Protein AF-A0A6I5ISN8-F1 (afdb_monomer_lite)

pLDDT: mean 79.01, std 11.46, range [44.88, 92.75]

Radius of gyration: 15.8 Å; chains: 1; bounding box: 33×40×43 Å

Sequence (122 aa):
AQMALAGNNPRRLIILLSDGQDSYWRTTDKLINPASPGFPPSSPTALGLCNRILNELNNQKTVEGDDVTARMVAVGFDYNINAFPQMRNCVGQENVFSAENRNDIKNKILELITEEIGHLAR

Structure (mmCIF, N/CA/C/O backbone):
data_AF-A0A6I5ISN8-F1
#
_entry.id   AF-A0A6I5ISN8-F1
#
loop_
_atom_site.group_PDB
_atom_site.id
_atom_site.type_symbol
_atom_site.label_atom_id
_atom_site.label_alt_id
_atom_site.label_comp_id
_atom_site.label_asym_id
_atom_site.label_entity_id
_atom_site.label_seq_id
_atom_site.pdbx_PDB_ins_code
_atom_site.Cartn_x
_atom_site.Cartn_y
_atom_site.Cartn_z
_atom_site.occupancy
_atom_site.B_iso_or_equiv
_atom_site.au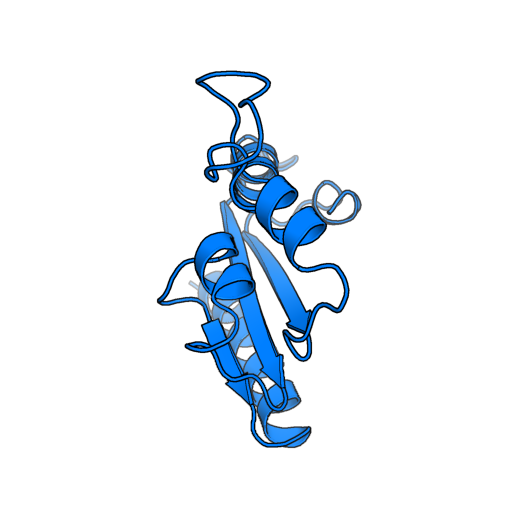th_seq_id
_atom_site.auth_comp_id
_atom_site.auth_asym_id
_atom_site.auth_atom_id
_atom_site.pdbx_PDB_model_num
ATOM 1 N N . ALA A 1 1 ? -10.330 -1.407 -5.087 1.00 62.59 1 ALA A N 1
ATOM 2 C CA . ALA A 1 1 ? -10.273 -1.468 -3.610 1.00 62.59 1 ALA A CA 1
ATOM 3 C C . ALA A 1 1 ? -11.646 -1.498 -2.921 1.00 62.59 1 ALA A C 1
ATOM 5 O O . ALA A 1 1 ? -11.681 -1.526 -1.703 1.00 62.59 1 ALA A O 1
ATOM 6 N N . GLN A 1 2 ? -12.777 -1.550 -3.641 1.00 71.88 2 GLN A N 1
ATOM 7 C CA . GLN A 1 2 ? -14.111 -1.531 -3.015 1.00 71.88 2 GLN A CA 1
ATOM 8 C C . GLN A 1 2 ? -14.340 -2.683 -2.024 1.00 71.88 2 GLN A C 1
ATOM 10 O O . GLN A 1 2 ? -14.982 -2.487 -1.003 1.00 71.88 2 GLN A O 1
ATOM 15 N N . MET A 1 3 ? -13.741 -3.852 -2.271 1.00 76.06 3 MET A N 1
ATOM 16 C CA . MET A 1 3 ? -13.782 -4.978 -1.332 1.00 76.06 3 MET A CA 1
ATOM 17 C C . MET A 1 3 ? -13.139 -4.656 0.021 1.00 76.06 3 MET A C 1
ATOM 19 O O . MET A 1 3 ? -13.606 -5.150 1.035 1.00 76.06 3 MET A O 1
ATOM 23 N N . ALA A 1 4 ? -12.110 -3.802 0.052 1.00 75.12 4 ALA A N 1
ATOM 24 C CA . ALA A 1 4 ? -11.455 -3.401 1.293 1.00 75.12 4 ALA A CA 1
ATOM 25 C C . ALA A 1 4 ? -12.324 -2.461 2.142 1.00 75.12 4 ALA A C 1
ATOM 27 O O . ALA A 1 4 ? -11.991 -2.245 3.298 1.00 75.12 4 ALA A O 1
ATOM 28 N N . LEU A 1 5 ? -13.413 -1.903 1.593 1.00 78.00 5 LEU A N 1
ATOM 29 C CA . LEU A 1 5 ? -14.409 -1.138 2.357 1.00 78.00 5 LEU A CA 1
ATOM 30 C C . LEU A 1 5 ? -15.349 -2.060 3.145 1.00 78.00 5 LEU A C 1
ATOM 32 O O . LEU A 1 5 ? -16.009 -1.604 4.072 1.00 78.00 5 LEU A O 1
ATOM 36 N N . ALA A 1 6 ? -15.437 -3.332 2.754 1.00 78.25 6 ALA A N 1
ATOM 37 C CA . ALA A 1 6 ? -16.263 -4.324 3.415 1.00 78.25 6 ALA A CA 1
ATOM 38 C C . ALA A 1 6 ? -15.448 -5.077 4.474 1.00 78.25 6 ALA A C 1
ATOM 40 O O . ALA A 1 6 ? -14.277 -5.396 4.273 1.00 78.25 6 ALA A O 1
ATOM 41 N N . GLY A 1 7 ? -16.097 -5.410 5.587 1.00 76.50 7 GLY A N 1
ATOM 42 C CA . GLY A 1 7 ? -15.492 -6.163 6.682 1.00 76.50 7 GLY A CA 1
ATOM 43 C C . GLY A 1 7 ? -15.216 -5.310 7.917 1.00 76.50 7 GLY A C 1
ATOM 44 O O . GLY A 1 7 ? -15.078 -4.092 7.853 1.00 76.50 7 GLY A O 1
ATOM 45 N N . ASN A 1 8 ? -15.155 -5.987 9.061 1.00 83.88 8 ASN A N 1
ATOM 46 C CA . ASN A 1 8 ? -15.063 -5.355 10.374 1.00 83.88 8 ASN A CA 1
ATOM 47 C C . ASN A 1 8 ? -13.637 -5.334 10.946 1.00 83.88 8 ASN A C 1
ATOM 49 O O . ASN A 1 8 ? -13.446 -4.991 12.104 1.00 83.88 8 ASN A O 1
ATOM 53 N N . ASN A 1 9 ? -12.635 -5.742 10.162 1.00 84.69 9 ASN A N 1
ATOM 54 C CA . ASN A 1 9 ? -11.259 -5.769 10.642 1.00 84.69 9 ASN A CA 1
ATOM 55 C C . ASN A 1 9 ? -10.717 -4.327 10.714 1.00 84.69 9 ASN A C 1
ATOM 57 O O . ASN A 1 9 ? -10.695 -3.657 9.668 1.00 84.69 9 ASN A O 1
ATOM 61 N N . PRO A 1 10 ? -10.288 -3.845 11.900 1.00 88.50 10 PRO A N 1
ATOM 62 C CA . PRO A 1 10 ? -9.668 -2.530 12.028 1.00 88.50 10 PRO A CA 1
ATOM 63 C C . PRO A 1 10 ? -8.343 -2.459 11.267 1.00 88.50 10 PRO A C 1
ATOM 65 O O . PRO A 1 10 ? -7.974 -1.399 10.785 1.00 88.50 10 PRO A O 1
ATOM 68 N N . ARG A 1 11 ? -7.637 -3.576 11.079 1.00 89.00 11 ARG A N 1
ATOM 69 C CA . ARG A 1 11 ? -6.373 -3.627 10.338 1.00 89.00 11 ARG A CA 1
ATOM 70 C C . ARG A 1 11 ? -6.583 -4.177 8.934 1.00 89.00 11 ARG A C 1
ATOM 72 O O . ARG A 1 11 ? -7.074 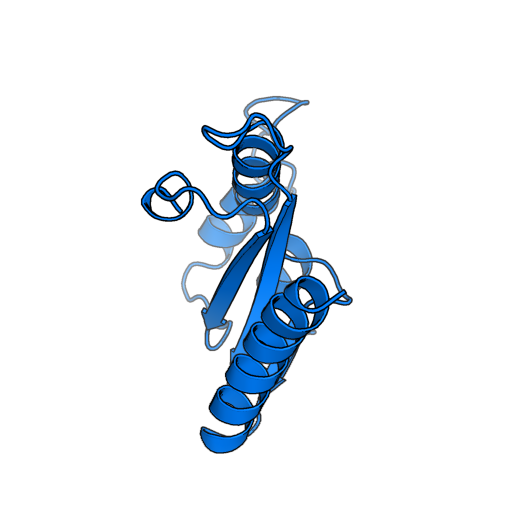-5.291 8.755 1.00 89.00 11 ARG A O 1
ATOM 79 N N . ARG A 1 12 ? -6.228 -3.394 7.914 1.00 89.25 12 ARG A N 1
ATOM 80 C CA . ARG A 1 12 ? -6.486 -3.731 6.505 1.00 89.25 12 ARG A CA 1
ATOM 81 C C . ARG A 1 12 ? -5.207 -3.677 5.681 1.00 89.25 12 ARG A C 1
ATOM 83 O O . ARG A 1 12 ? -4.684 -2.607 5.397 1.00 89.25 12 ARG A O 1
ATOM 90 N N . LEU A 1 13 ? -4.737 -4.835 5.236 1.00 89.88 13 LEU A N 1
ATOM 91 C CA . LEU A 1 13 ? -3.579 -4.942 4.354 1.00 89.88 13 LEU A CA 1
ATOM 92 C C . LEU A 1 13 ? -4.017 -5.068 2.887 1.00 89.88 13 LEU A C 1
ATOM 94 O O . LEU A 1 13 ? -4.827 -5.927 2.539 1.00 89.88 13 LEU A O 1
ATOM 98 N N . ILE A 1 14 ? -3.440 -4.243 2.015 1.00 90.94 14 ILE A N 1
ATOM 99 C CA . ILE A 1 14 ? -3.579 -4.331 0.559 1.00 90.94 14 ILE A CA 1
ATOM 100 C C . ILE A 1 14 ? -2.227 -4.715 -0.036 1.00 90.94 14 ILE A C 1
ATOM 102 O O . ILE A 1 14 ? -1.243 -4.002 0.146 1.00 90.94 14 ILE A O 1
ATOM 106 N N . ILE A 1 15 ? -2.192 -5.810 -0.795 1.00 89.19 15 ILE A N 1
ATOM 107 C CA . ILE A 1 15 ? -0.994 -6.268 -1.503 1.00 89.19 15 ILE A CA 1
ATOM 108 C C . ILE A 1 15 ? -1.212 -6.088 -3.010 1.00 89.19 15 ILE A C 1
ATOM 110 O O . ILE A 1 15 ? -2.136 -6.667 -3.582 1.00 89.19 15 ILE A O 1
ATOM 114 N N . LEU A 1 16 ? -0.370 -5.281 -3.653 1.00 87.69 16 LEU A N 1
ATOM 115 C CA . LEU A 1 16 ? -0.317 -5.105 -5.102 1.00 87.69 16 LEU A CA 1
ATOM 116 C C . LEU A 1 16 ? 0.695 -6.093 -5.672 1.00 87.69 16 LEU A C 1
ATOM 118 O O . LEU A 1 16 ? 1.864 -6.049 -5.305 1.00 87.69 16 LEU A O 1
ATOM 122 N N . LEU A 1 17 ? 0.261 -6.952 -6.589 1.00 86.69 17 LEU A N 1
ATOM 123 C CA . LEU A 1 17 ? 1.128 -7.889 -7.302 1.00 86.69 17 LEU A CA 1
ATOM 124 C C . LEU A 1 17 ? 1.198 -7.472 -8.771 1.00 86.69 17 LEU A C 1
ATOM 126 O O . LEU A 1 17 ? 0.152 -7.322 -9.403 1.00 86.69 17 LEU A O 1
ATOM 130 N N . SER A 1 18 ? 2.401 -7.260 -9.302 1.00 83.50 18 SER A N 1
ATOM 131 C CA . SER A 1 18 ? 2.602 -6.834 -10.694 1.00 83.50 18 SER A CA 1
ATOM 132 C C . SER A 1 18 ? 4.008 -7.190 -11.186 1.00 83.50 18 SER A C 1
ATOM 134 O O . SER A 1 18 ? 4.920 -7.318 -10.377 1.00 83.50 18 SER A O 1
ATOM 136 N N . ASP A 1 19 ? 4.204 -7.324 -12.496 1.00 77.12 19 ASP A N 1
ATOM 137 C CA . ASP A 1 19 ? 5.539 -7.314 -13.124 1.00 77.12 19 ASP A CA 1
ATOM 138 C C . ASP A 1 19 ? 6.109 -5.890 -13.225 1.00 77.12 19 ASP A C 1
ATOM 140 O O . ASP A 1 19 ? 7.281 -5.679 -13.525 1.00 77.12 19 ASP A O 1
ATOM 144 N N . GLY A 1 20 ? 5.257 -4.890 -12.983 1.00 67.50 20 GLY A N 1
ATOM 145 C CA . GLY A 1 20 ? 5.560 -3.466 -13.039 1.00 67.50 20 GLY A CA 1
ATOM 146 C C . GLY A 1 20 ? 5.901 -2.944 -14.434 1.00 67.50 20 GLY A C 1
ATOM 147 O O . GLY A 1 20 ? 6.178 -1.751 -14.572 1.00 67.50 20 GLY A O 1
ATOM 148 N N . GLN A 1 21 ? 5.802 -3.779 -15.472 1.00 69.81 21 GLN A N 1
ATOM 149 C CA . GLN A 1 21 ? 5.921 -3.349 -16.857 1.00 69.81 21 GLN A CA 1
ATOM 150 C C . GLN A 1 21 ? 4.536 -3.020 -17.416 1.00 69.81 21 GLN A C 1
ATOM 152 O O . GLN A 1 21 ? 3.883 -3.826 -18.075 1.00 69.81 21 GLN A O 1
ATOM 157 N N . ASP A 1 22 ? 4.094 -1.785 -17.193 1.00 68.06 22 ASP A N 1
ATOM 158 C CA . ASP A 1 22 ? 2.861 -1.305 -17.803 1.00 68.06 22 ASP A CA 1
ATOM 159 C C . ASP A 1 22 ? 3.113 -0.737 -19.209 1.00 68.06 22 ASP A C 1
ATOM 161 O O . ASP A 1 22 ? 3.697 0.337 -19.385 1.00 68.06 22 ASP A O 1
ATOM 165 N N . SER A 1 23 ? 2.593 -1.429 -20.225 1.00 71.75 23 SER A N 1
ATOM 166 C CA . SER A 1 23 ? 2.546 -0.944 -21.615 1.00 71.75 23 SER A CA 1
ATOM 167 C C . SER A 1 23 ? 1.844 0.421 -21.775 1.00 71.75 23 SER A C 1
ATOM 169 O O . SER A 1 23 ? 2.106 1.140 -22.742 1.00 71.75 23 SER A O 1
ATOM 171 N N . TYR A 1 24 ? 1.024 0.827 -20.799 1.00 76.75 24 TYR A N 1
ATOM 172 C CA . TYR A 1 24 ? 0.340 2.117 -20.711 1.00 76.75 24 TYR A CA 1
ATOM 173 C C . TYR A 1 24 ? 0.794 2.960 -19.513 1.00 76.75 24 TYR A C 1
ATOM 175 O O . TYR A 1 24 ? -0.007 3.683 -18.914 1.00 76.75 24 TYR A O 1
ATOM 183 N N . TRP A 1 25 ? 2.097 2.958 -19.218 1.00 74.25 25 TRP A N 1
ATOM 184 C CA . TRP A 1 25 ? 2.698 3.660 -18.077 1.00 74.25 25 TRP A CA 1
ATOM 185 C C . TRP A 1 25 ? 2.233 5.113 -17.872 1.00 74.25 25 TRP A C 1
ATOM 187 O O . TRP A 1 25 ? 2.161 5.571 -16.736 1.00 74.25 25 TRP A O 1
ATOM 197 N N . ARG A 1 26 ? 1.880 5.850 -18.938 1.00 73.19 26 ARG A N 1
ATOM 198 C CA . ARG A 1 26 ? 1.341 7.224 -18.850 1.00 73.19 26 ARG A CA 1
ATOM 199 C C . ARG A 1 26 ? -0.027 7.293 -18.171 1.00 73.19 26 ARG A C 1
ATOM 201 O O . ARG A 1 26 ? -0.350 8.288 -17.529 1.00 73.19 26 ARG A O 1
ATOM 208 N N . THR A 1 27 ? -0.866 6.282 -18.362 1.00 75.38 27 THR A N 1
ATOM 209 C CA . THR A 1 27 ? -2.168 6.174 -17.695 1.00 75.38 27 THR A CA 1
ATOM 210 C C . THR A 1 27 ? -1.969 5.824 -16.230 1.00 75.38 27 THR A C 1
ATOM 212 O O . THR A 1 27 ? -2.566 6.462 -15.368 1.00 75.38 27 THR A O 1
ATOM 215 N N . THR A 1 28 ? -1.075 4.885 -15.938 1.00 75.88 28 THR A N 1
ATOM 216 C CA . THR A 1 28 ? -0.750 4.509 -14.560 1.00 75.88 28 THR A CA 1
ATOM 217 C C . THR A 1 28 ? -0.095 5.651 -13.789 1.00 75.88 28 THR A C 1
ATOM 219 O O . THR A 1 28 ? -0.483 5.919 -12.654 1.00 75.88 28 THR A O 1
ATOM 222 N N . ASP A 1 29 ? 0.805 6.409 -14.417 1.00 75.94 29 ASP A N 1
ATOM 223 C CA . ASP A 1 29 ? 1.428 7.570 -13.781 1.00 75.94 29 ASP A CA 1
ATOM 224 C C . ASP A 1 29 ? 0.409 8.678 -13.484 1.00 75.94 29 ASP A C 1
ATOM 226 O O . ASP A 1 29 ? 0.432 9.233 -12.396 1.00 75.94 29 ASP A O 1
ATOM 230 N N . LYS A 1 30 ? -0.584 8.918 -14.354 1.00 74.19 30 LYS A N 1
ATOM 231 C CA . LYS A 1 30 ? -1.705 9.824 -14.029 1.00 74.19 30 LYS A CA 1
ATOM 232 C C . LYS A 1 30 ? -2.497 9.390 -12.802 1.00 74.19 30 LYS A C 1
ATOM 234 O O . LYS A 1 30 ? -2.967 10.232 -12.039 1.00 74.19 30 LYS A O 1
ATOM 239 N N . LEU A 1 31 ? -2.727 8.086 -12.667 1.00 76.38 31 LEU A N 1
ATOM 240 C CA . LEU A 1 31 ? -3.509 7.546 -11.563 1.00 76.38 31 LEU A CA 1
ATOM 241 C C . LEU A 1 31 ? -2.736 7.667 -10.253 1.00 76.38 31 LEU A C 1
ATOM 243 O O . LEU A 1 31 ? -3.335 7.993 -9.236 1.00 76.38 31 LEU A O 1
ATOM 247 N N . ILE A 1 32 ? -1.426 7.431 -10.268 1.00 80.44 32 ILE A N 1
ATOM 248 C CA . ILE A 1 32 ? -0.582 7.424 -9.067 1.00 80.44 32 ILE A CA 1
ATOM 249 C C . ILE A 1 32 ? -0.108 8.836 -8.705 1.00 80.44 32 ILE A C 1
ATOM 251 O O . ILE A 1 32 ? -0.123 9.204 -7.535 1.00 80.44 32 ILE A O 1
ATOM 255 N N . ASN A 1 33 ? 0.228 9.644 -9.706 1.00 77.38 33 ASN A N 1
ATOM 256 C CA . ASN A 1 33 ? 0.770 10.992 -9.598 1.00 77.38 33 ASN A CA 1
ATOM 257 C C . ASN A 1 33 ? -0.056 11.967 -10.458 1.00 77.38 33 ASN A C 1
ATOM 259 O O . ASN A 1 33 ? 0.356 12.361 -11.550 1.00 77.38 33 ASN A O 1
ATOM 263 N N . PRO A 1 34 ? -1.220 12.430 -9.978 1.00 67.81 34 PRO A N 1
ATOM 264 C CA . PRO A 1 34 ? -2.062 13.371 -10.722 1.00 67.81 34 PRO A CA 1
ATOM 265 C C . PRO A 1 34 ? -1.406 14.745 -10.968 1.00 67.81 34 PRO A C 1
ATOM 267 O O . PRO A 1 34 ? -1.961 15.551 -11.709 1.00 67.81 34 PRO A O 1
ATOM 270 N N . ALA A 1 35 ? -0.240 15.012 -10.365 1.00 65.69 35 ALA A N 1
ATOM 271 C CA . ALA A 1 35 ? 0.578 16.208 -10.574 1.00 65.69 35 ALA A CA 1
ATOM 272 C C . ALA A 1 35 ? 1.743 16.013 -11.574 1.00 65.69 35 ALA A C 1
ATOM 274 O O . ALA A 1 35 ? 2.551 16.927 -11.743 1.00 65.69 35 ALA A O 1
ATOM 275 N N . SER A 1 36 ? 1.870 14.846 -12.219 1.00 61.38 36 SER A N 1
ATOM 276 C CA . SER A 1 36 ? 2.983 14.567 -13.136 1.00 61.38 36 SER A CA 1
ATOM 277 C C . SER A 1 36 ? 3.023 15.515 -14.350 1.00 61.38 36 SER A C 1
ATOM 279 O O . SER A 1 36 ? 1.989 15.767 -14.981 1.00 61.38 36 SER A O 1
ATOM 281 N N . PRO A 1 37 ? 4.216 16.019 -14.734 1.00 54.25 37 PRO A N 1
ATOM 282 C CA . PRO A 1 37 ? 4.369 16.941 -15.854 1.00 54.25 37 PRO A CA 1
ATOM 283 C C . PRO A 1 37 ? 3.892 16.312 -17.171 1.00 54.25 37 PRO A C 1
ATOM 285 O O . PRO A 1 37 ? 4.269 15.199 -17.528 1.00 54.25 37 PRO A O 1
ATOM 288 N N . GLY A 1 38 ? 3.052 17.046 -17.904 1.00 60.22 38 GLY A N 1
ATOM 289 C CA . GLY A 1 38 ? 2.398 16.568 -19.130 1.00 60.22 38 GLY A CA 1
ATOM 290 C C . GLY A 1 38 ? 0.925 16.182 -18.956 1.00 60.22 38 GLY A C 1
ATOM 291 O O . GLY A 1 38 ? 0.263 15.897 -19.954 1.00 60.22 38 GLY A O 1
ATOM 292 N N . PHE A 1 39 ? 0.394 16.235 -17.730 1.00 56.06 39 PHE A N 1
ATOM 293 C CA . PHE A 1 39 ? -1.040 16.182 -17.457 1.00 56.06 39 PHE A CA 1
ATOM 294 C C . PHE A 1 39 ? -1.466 17.385 -16.609 1.00 56.06 39 PHE A C 1
ATOM 296 O O . PHE A 1 39 ? -0.900 17.590 -15.538 1.00 56.06 39 PHE A O 1
ATOM 303 N N . PRO A 1 40 ? -2.429 18.212 -17.062 1.00 56.78 40 PRO A N 1
ATOM 304 C CA . PRO A 1 40 ? -2.941 19.291 -16.232 1.00 56.78 40 PRO A CA 1
ATOM 305 C C . PRO A 1 40 ? -3.582 18.671 -14.981 1.00 56.78 40 PRO A C 1
ATOM 307 O O . PRO A 1 40 ? -4.473 17.825 -15.126 1.00 56.78 40 PRO A O 1
ATOM 310 N N . PRO A 1 41 ? -3.147 19.044 -13.763 1.00 56.56 41 PRO A N 1
ATOM 311 C CA . PRO A 1 41 ? -3.777 18.547 -12.553 1.00 56.56 41 PRO A CA 1
ATOM 312 C C . PRO A 1 41 ? -5.231 19.017 -12.552 1.00 56.56 41 PRO A C 1
ATOM 314 O O . PRO A 1 41 ? -5.510 20.212 -12.621 1.00 56.56 41 PRO A O 1
ATOM 317 N N . SER A 1 42 ? -6.179 18.082 -12.470 1.00 54.97 42 SER A N 1
ATOM 318 C CA . SER A 1 42 ? -7.604 18.431 -12.390 1.00 54.97 42 SER A CA 1
ATOM 319 C C . SER A 1 42 ? -7.967 19.100 -11.057 1.00 54.97 42 SER A C 1
ATOM 321 O O . SER A 1 42 ? -9.059 19.641 -10.920 1.00 54.97 42 SER A O 1
ATOM 323 N N . SER A 1 43 ? -7.073 19.045 -10.063 1.00 54.03 43 SER A N 1
ATOM 324 C CA . SER A 1 43 ? -7.173 19.776 -8.801 1.00 54.03 43 SER A CA 1
ATOM 325 C C . SER A 1 43 ? -5.790 19.908 -8.142 1.00 54.03 43 SER A C 1
ATOM 327 O O . SER A 1 43 ? -5.055 18.918 -8.118 1.00 54.03 43 SER A O 1
ATOM 329 N N . PRO A 1 44 ? -5.440 21.059 -7.533 1.00 55.56 44 PRO A N 1
ATOM 330 C CA . PRO A 1 44 ? -4.233 21.208 -6.709 1.00 55.56 44 PRO A CA 1
ATOM 331 C C . PRO A 1 44 ? -4.241 20.323 -5.447 1.00 55.56 44 PRO A C 1
ATOM 333 O O . PRO A 1 44 ? -3.207 20.152 -4.813 1.00 55.56 44 PRO A O 1
ATOM 336 N N . THR A 1 45 ? -5.390 19.737 -5.094 1.00 58.12 45 THR A N 1
ATOM 337 C CA . THR A 1 45 ? -5.553 18.784 -3.982 1.00 58.12 45 THR A CA 1
ATOM 338 C C . THR A 1 45 ? -5.695 17.333 -4.446 1.00 58.12 45 THR A C 1
ATOM 340 O O . THR A 1 45 ? -6.029 16.456 -3.647 1.00 58.12 45 THR A O 1
ATOM 343 N N . ALA A 1 46 ? -5.502 17.050 -5.740 1.00 63.31 46 ALA A N 1
ATOM 344 C CA . ALA A 1 46 ? -5.679 15.706 -6.267 1.00 63.31 46 ALA A CA 1
ATOM 345 C C . ALA A 1 46 ? -4.659 14.747 -5.637 1.00 63.31 46 ALA A C 1
ATOM 347 O O . ALA A 1 46 ? -3.470 14.789 -5.931 1.00 63.31 46 ALA A O 1
ATOM 348 N N . LEU A 1 47 ? -5.147 13.845 -4.792 1.00 68.44 47 LEU A N 1
ATOM 349 C CA . LEU A 1 47 ? -4.367 12.718 -4.301 1.00 68.44 47 LEU A CA 1
ATOM 350 C C . LEU A 1 47 ? -4.263 11.649 -5.389 1.00 68.44 47 LEU A C 1
ATOM 352 O O . LEU A 1 47 ? -5.235 11.410 -6.116 1.00 68.44 47 LEU A O 1
ATOM 356 N N . GLY A 1 48 ? -3.109 10.989 -5.467 1.00 83.69 48 GLY A N 1
ATOM 357 C CA . GLY A 1 48 ? -2.939 9.756 -6.229 1.00 83.69 48 GLY A CA 1
ATOM 358 C C . GLY A 1 48 ? -3.898 8.662 -5.777 1.00 83.69 48 GLY A C 1
ATOM 359 O O . GLY A 1 48 ? -4.351 8.654 -4.633 1.00 83.69 48 GLY A O 1
ATOM 360 N N . LEU A 1 49 ? -4.208 7.723 -6.665 1.00 85.88 49 LEU A N 1
ATOM 361 C CA . LEU A 1 49 ? -5.152 6.630 -6.443 1.00 85.88 49 LEU A CA 1
ATOM 362 C C . LEU A 1 49 ? -4.835 5.855 -5.159 1.00 85.88 49 LEU A C 1
ATOM 364 O O . LEU A 1 49 ? -5.742 5.567 -4.384 1.00 85.88 49 LEU A O 1
ATOM 368 N N . CYS A 1 50 ? -3.560 5.568 -4.909 1.00 88.62 50 CYS A N 1
ATOM 369 C CA . CYS A 1 50 ? -3.123 4.813 -3.736 1.00 88.62 50 CYS A CA 1
ATOM 370 C C . CYS A 1 50 ? -3.364 5.596 -2.438 1.00 88.62 50 CYS A C 1
ATOM 372 O O . CYS A 1 50 ? -3.962 5.063 -1.505 1.00 88.62 50 CYS A O 1
ATOM 374 N N . ASN A 1 51 ? -3.053 6.896 -2.435 1.00 88.75 51 ASN A N 1
ATOM 375 C CA . ASN A 1 51 ? -3.359 7.792 -1.318 1.00 88.75 51 ASN A CA 1
ATOM 376 C C . ASN A 1 51 ? -4.867 7.957 -1.101 1.00 88.75 51 ASN A C 1
ATOM 378 O O . ASN A 1 51 ? -5.316 7.976 0.038 1.00 88.75 51 ASN A O 1
ATOM 382 N N . ARG A 1 52 ? -5.673 8.034 -2.171 1.00 88.81 52 ARG A N 1
ATOM 383 C CA . ARG A 1 52 ? -7.141 8.064 -2.043 1.00 88.81 52 ARG A CA 1
ATOM 384 C C . ARG A 1 52 ? -7.659 6.802 -1.370 1.00 88.81 52 ARG A C 1
ATOM 386 O O . ARG A 1 52 ? -8.464 6.905 -0.458 1.00 88.81 52 ARG A O 1
ATOM 393 N N . ILE A 1 53 ? -7.187 5.630 -1.796 1.00 88.94 53 ILE A N 1
ATOM 394 C CA . ILE A 1 53 ? -7.592 4.349 -1.206 1.00 88.94 53 ILE A CA 1
ATOM 395 C C . ILE A 1 53 ? -7.223 4.302 0.278 1.00 88.94 53 ILE A C 1
ATOM 397 O O . ILE A 1 53 ? -8.074 3.966 1.095 1.00 88.94 53 ILE A O 1
ATOM 401 N N . LEU A 1 54 ? -5.980 4.646 0.626 1.00 90.38 54 LEU A N 1
ATOM 402 C CA . LEU A 1 54 ? -5.527 4.642 2.016 1.00 90.38 54 LEU A CA 1
ATOM 403 C C . LEU A 1 54 ? -6.323 5.629 2.871 1.00 90.38 54 LEU A C 1
ATOM 405 O O . LEU A 1 54 ? -6.792 5.250 3.936 1.00 90.38 54 LEU A O 1
ATOM 409 N N . ASN A 1 55 ? -6.549 6.852 2.391 1.00 90.50 55 ASN A N 1
ATOM 410 C CA . ASN A 1 55 ? -7.310 7.858 3.130 1.00 90.50 55 ASN A CA 1
ATOM 411 C C . ASN A 1 55 ? -8.770 7.449 3.332 1.00 90.50 55 ASN A C 1
ATOM 413 O O . ASN A 1 55 ? -9.286 7.571 4.436 1.00 90.50 55 ASN A O 1
ATOM 417 N N . GLU A 1 56 ? -9.429 6.937 2.291 1.00 91.00 56 GLU A N 1
ATOM 418 C CA . GLU A 1 56 ? -10.809 6.453 2.400 1.00 91.00 56 GLU A CA 1
ATOM 419 C C . GLU A 1 56 ? -10.934 5.323 3.422 1.00 91.00 56 GLU A C 1
ATOM 421 O O . GLU A 1 56 ? -11.882 5.300 4.200 1.00 91.00 56 GLU A O 1
ATOM 426 N N . LEU A 1 57 ? -9.970 4.399 3.458 1.00 90.12 57 LEU A N 1
ATOM 427 C CA . LEU A 1 57 ? -9.982 3.300 4.421 1.00 90.12 57 LEU A CA 1
ATOM 428 C C . LEU A 1 57 ? -9.650 3.767 5.838 1.00 90.12 57 LEU A C 1
ATOM 430 O O . LEU A 1 57 ? -10.345 3.372 6.766 1.00 90.12 57 LEU A O 1
ATOM 434 N N . ASN A 1 58 ? -8.643 4.627 5.999 1.00 91.25 58 ASN A N 1
ATOM 435 C CA . ASN A 1 58 ? -8.210 5.145 7.301 1.00 91.25 58 ASN A CA 1
ATOM 436 C C . ASN A 1 58 ? -9.248 6.057 7.970 1.00 91.25 58 ASN A C 1
ATOM 438 O O . ASN A 1 58 ? -9.213 6.246 9.180 1.00 91.25 58 ASN A O 1
ATOM 442 N N . ASN A 1 59 ? -10.182 6.617 7.199 1.00 92.75 59 ASN A N 1
ATOM 443 C CA . ASN A 1 59 ? -11.284 7.422 7.729 1.00 92.75 59 ASN A CA 1
ATOM 444 C C . ASN A 1 59 ? -12.477 6.577 8.212 1.00 92.75 59 ASN A C 1
ATOM 446 O O . ASN A 1 59 ? -13.469 7.135 8.686 1.00 92.75 59 ASN A O 1
ATOM 450 N N . GLN A 1 60 ? -12.429 5.249 8.066 1.00 92.12 60 GLN A N 1
ATOM 451 C CA . GLN A 1 60 ? -13.499 4.370 8.529 1.00 92.12 60 GLN A CA 1
ATOM 452 C C . GLN A 1 60 ? -13.359 4.003 10.004 1.00 92.12 60 GLN A C 1
ATOM 454 O O . GLN A 1 60 ? -12.274 4.014 10.581 1.00 92.12 60 GLN A O 1
ATOM 459 N N . LYS A 1 61 ? -14.489 3.586 10.576 1.00 91.38 61 LYS A N 1
ATOM 460 C CA . LYS A 1 61 ? -14.557 2.920 11.872 1.00 91.38 61 LYS A CA 1
ATOM 461 C C . LYS A 1 61 ? -15.164 1.530 11.728 1.00 91.38 61 LYS A C 1
ATOM 463 O O . LYS A 1 61 ? -16.002 1.308 10.850 1.00 91.38 61 LYS A O 1
ATOM 468 N N . THR A 1 62 ? -14.740 0.602 12.577 1.00 88.19 62 THR A N 1
ATOM 469 C CA . THR A 1 62 ? -15.385 -0.711 12.718 1.00 88.19 62 THR A CA 1
ATOM 470 C C . THR A 1 62 ? -16.771 -0.548 13.350 1.00 88.19 62 THR A C 1
ATOM 472 O O . THR A 1 62 ? -17.098 0.502 13.908 1.00 88.19 62 THR A O 1
ATOM 475 N N . VAL A 1 63 ? -17.607 -1.589 13.297 1.00 87.94 63 VAL A N 1
ATOM 476 C CA . VAL A 1 63 ? -18.909 -1.600 13.996 1.00 87.94 63 VAL A CA 1
ATOM 477 C C . VAL A 1 63 ? -18.749 -1.494 15.517 1.00 87.94 63 VAL A C 1
ATOM 479 O O . VAL A 1 63 ? -19.686 -1.095 16.200 1.00 87.94 63 VAL A O 1
ATOM 482 N N . GLU A 1 64 ? -17.564 -1.830 16.032 1.00 88.19 64 GLU A N 1
ATOM 483 C CA . GLU A 1 64 ? -17.182 -1.738 17.446 1.00 88.19 64 GLU A CA 1
ATOM 484 C C . GLU A 1 64 ? -16.620 -0.347 17.805 1.00 88.19 64 GLU A C 1
ATOM 486 O O . GLU A 1 64 ? -16.468 -0.024 18.980 1.00 88.19 64 GLU A O 1
ATOM 491 N N . GLY A 1 65 ? -16.406 0.521 16.806 1.00 89.50 65 GLY A N 1
ATOM 492 C CA . GLY A 1 65 ? -15.985 1.915 16.972 1.00 89.50 65 GLY A CA 1
ATOM 493 C C . GLY A 1 65 ? -14.483 2.168 16.809 1.00 89.50 65 GLY A C 1
ATOM 494 O O . GLY A 1 65 ? -14.068 3.335 16.851 1.00 89.50 65 GLY A O 1
ATOM 495 N N . ASP A 1 66 ? -13.692 1.119 16.578 1.00 90.56 66 ASP A N 1
ATOM 496 C CA . ASP A 1 66 ? -12.242 1.206 16.388 1.00 90.56 66 ASP A CA 1
ATOM 497 C C . ASP A 1 66 ? -11.888 1.924 15.090 1.00 90.56 66 ASP A C 1
ATOM 499 O O . ASP A 1 66 ? -12.557 1.756 14.067 1.00 90.56 66 ASP A O 1
ATOM 503 N N . ASP A 1 67 ? -10.804 2.695 15.119 1.00 92.50 67 ASP A N 1
ATOM 504 C CA . ASP A 1 67 ? -10.262 3.329 13.921 1.00 92.50 67 ASP A CA 1
ATOM 505 C C . ASP A 1 67 ? -9.650 2.285 12.985 1.00 92.50 67 ASP A C 1
ATOM 507 O O . ASP A 1 67 ? -8.859 1.426 13.390 1.00 92.50 67 ASP A O 1
ATOM 511 N N . VAL A 1 68 ? -10.002 2.375 11.705 1.00 92.38 68 VAL A N 1
ATOM 512 C CA . VAL A 1 68 ? -9.417 1.516 10.681 1.00 92.38 68 VAL A CA 1
ATOM 513 C C . VAL A 1 68 ? -8.023 2.030 10.327 1.00 92.38 68 VAL A C 1
ATOM 515 O O . VAL A 1 68 ? -7.827 3.205 10.042 1.00 92.38 68 VAL A O 1
ATOM 518 N N . THR A 1 69 ? -7.045 1.129 10.302 1.00 91.50 69 THR A N 1
ATOM 519 C CA . THR A 1 69 ? -5.685 1.369 9.822 1.00 91.50 69 THR A CA 1
ATOM 520 C C . THR A 1 69 ? -5.422 0.488 8.608 1.00 91.50 69 THR A C 1
ATOM 522 O O . THR A 1 69 ? -5.376 -0.742 8.697 1.00 91.50 69 THR A O 1
ATOM 525 N N . ALA A 1 70 ? -5.244 1.120 7.456 1.00 91.50 70 ALA A N 1
ATOM 526 C CA . ALA A 1 70 ? -4.933 0.489 6.191 1.00 91.50 70 ALA A CA 1
ATOM 527 C C . ALA A 1 70 ? -3.457 0.663 5.826 1.00 91.50 70 ALA A C 1
ATOM 529 O O . ALA A 1 70 ? -2.898 1.759 5.899 1.00 91.50 70 ALA A O 1
ATOM 530 N N . ARG A 1 71 ? -2.845 -0.426 5.359 1.00 91.38 71 ARG A N 1
ATOM 531 C CA . ARG A 1 71 ? -1.482 -0.466 4.827 1.00 91.38 71 ARG A CA 1
ATOM 532 C C . ARG A 1 71 ? -1.505 -1.001 3.405 1.00 91.38 71 ARG A C 1
ATOM 534 O O . ARG A 1 71 ? -2.279 -1.900 3.078 1.00 91.38 71 ARG A O 1
ATOM 541 N N . MET A 1 72 ? -0.635 -0.464 2.558 1.00 91.44 72 MET A N 1
ATOM 542 C CA . MET A 1 72 ? -0.479 -0.903 1.178 1.00 91.44 72 MET A CA 1
ATOM 543 C C . MET A 1 72 ? 0.969 -1.306 0.917 1.00 91.44 72 MET A C 1
ATOM 545 O O . MET A 1 72 ? 1.892 -0.609 1.324 1.00 91.44 72 MET A O 1
ATOM 549 N N . VAL A 1 73 ? 1.152 -2.440 0.251 1.00 91.12 73 VAL A N 1
ATOM 550 C CA . VAL A 1 73 ? 2.454 -3.025 -0.076 1.00 91.12 73 VAL A CA 1
ATOM 551 C C . VAL A 1 73 ? 2.442 -3.467 -1.531 1.00 91.12 73 VAL A C 1
ATOM 553 O O . VAL A 1 73 ? 1.414 -3.926 -2.023 1.00 91.12 73 VAL A O 1
ATOM 556 N N . ALA A 1 74 ? 3.570 -3.353 -2.223 1.00 89.25 74 ALA A N 1
ATOM 557 C CA . ALA A 1 74 ? 3.721 -3.809 -3.596 1.00 89.25 74 ALA A CA 1
ATOM 558 C C . ALA A 1 74 ? 4.795 -4.898 -3.696 1.00 89.25 74 ALA A C 1
ATOM 560 O O . ALA A 1 74 ? 5.893 -4.740 -3.169 1.00 8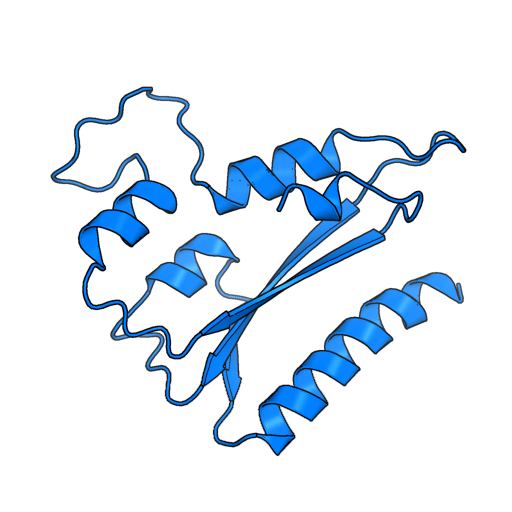9.25 74 ALA A O 1
ATOM 561 N N . VAL A 1 75 ? 4.490 -5.990 -4.392 1.00 87.75 75 VAL A N 1
ATOM 562 C CA . VAL A 1 75 ? 5.433 -7.068 -4.704 1.00 87.75 75 VAL A CA 1
ATOM 563 C C . VAL A 1 75 ? 5.562 -7.164 -6.221 1.00 87.75 75 VAL A C 1
ATOM 565 O O . VAL A 1 75 ? 4.605 -7.505 -6.921 1.00 87.75 75 VAL A O 1
ATOM 568 N N . GLY A 1 76 ? 6.743 -6.806 -6.715 1.00 84.38 76 GLY A N 1
ATOM 569 C CA . GLY A 1 76 ? 7.125 -6.861 -8.118 1.00 84.38 76 GLY A CA 1
ATOM 570 C C . GLY A 1 76 ? 7.763 -8.204 -8.475 1.00 84.38 76 GLY A C 1
ATOM 571 O O . GLY A 1 76 ? 8.670 -8.628 -7.761 1.00 84.38 76 GLY A O 1
ATOM 572 N N . PHE A 1 77 ? 7.349 -8.860 -9.561 1.00 81.38 77 PHE A N 1
ATOM 573 C CA . PHE A 1 77 ? 8.034 -10.051 -10.091 1.00 81.38 77 PHE A CA 1
ATOM 574 C C . PHE A 1 77 ? 8.783 -9.713 -11.381 1.00 81.38 77 PHE A C 1
ATOM 576 O O . PHE A 1 77 ? 8.200 -9.122 -12.278 1.00 81.38 77 PHE A O 1
ATOM 583 N N . ASP A 1 78 ? 10.075 -10.050 -11.458 1.00 73.12 78 ASP A N 1
ATOM 584 C CA . ASP A 1 78 ? 10.958 -9.621 -12.568 1.00 73.12 78 ASP A CA 1
ATOM 585 C C . ASP A 1 78 ? 10.955 -8.089 -12.792 1.00 73.12 78 ASP A C 1
ATOM 587 O O . ASP A 1 78 ? 11.106 -7.553 -13.888 1.00 73.12 78 ASP A O 1
ATOM 591 N N . TYR A 1 79 ? 10.729 -7.358 -11.701 1.00 69.06 79 TYR A N 1
ATOM 592 C CA . TYR A 1 79 ? 10.469 -5.930 -11.719 1.00 69.06 79 TYR A CA 1
ATOM 593 C C . TYR A 1 79 ? 11.738 -5.132 -11.422 1.00 69.06 79 TYR A C 1
ATOM 595 O O . TYR A 1 79 ? 12.308 -5.202 -10.327 1.00 69.06 79 TYR A O 1
ATOM 603 N N . ASN A 1 80 ? 12.137 -4.289 -12.376 1.00 70.38 80 ASN A N 1
ATOM 604 C CA . ASN A 1 80 ? 13.177 -3.291 -12.159 1.00 70.38 80 ASN A CA 1
ATOM 605 C C . ASN A 1 80 ? 12.570 -1.995 -11.595 1.00 70.38 80 ASN A C 1
ATOM 607 O O . ASN A 1 80 ? 12.098 -1.128 -12.334 1.00 70.38 80 ASN A O 1
ATOM 611 N N . ILE A 1 81 ? 12.660 -1.840 -10.273 1.00 66.56 81 ILE A N 1
ATOM 612 C CA . ILE A 1 81 ? 12.132 -0.685 -9.528 1.00 66.56 81 ILE A CA 1
ATOM 613 C C . ILE A 1 81 ? 12.700 0.670 -9.971 1.00 66.56 81 ILE A C 1
ATOM 615 O O . ILE A 1 81 ? 12.057 1.703 -9.780 1.00 66.56 81 ILE A O 1
ATOM 619 N N . ASN A 1 82 ? 13.897 0.681 -10.563 1.00 69.12 82 ASN A N 1
ATOM 620 C CA . ASN A 1 82 ? 14.526 1.901 -11.061 1.00 69.12 82 ASN A CA 1
ATOM 621 C C . ASN A 1 82 ? 14.043 2.260 -12.470 1.00 69.12 82 ASN A C 1
ATOM 623 O O . ASN A 1 82 ? 14.011 3.439 -12.813 1.00 69.12 82 ASN A O 1
ATOM 627 N N . ALA A 1 83 ? 13.653 1.264 -13.271 1.00 70.31 83 ALA A N 1
ATOM 628 C CA . ALA A 1 83 ? 13.113 1.476 -14.612 1.00 70.31 83 ALA A CA 1
ATOM 629 C C . ALA A 1 83 ? 11.631 1.890 -14.587 1.00 70.31 83 ALA A C 1
ATOM 631 O O . ALA A 1 83 ? 11.197 2.669 -15.435 1.00 70.31 83 ALA A O 1
ATOM 632 N N . PHE A 1 84 ? 10.871 1.413 -13.597 1.00 72.62 84 PHE A N 1
ATOM 633 C CA . PHE A 1 84 ? 9.424 1.610 -13.512 1.00 72.62 84 PHE A CA 1
ATOM 634 C C . PHE A 1 84 ? 9.002 2.083 -12.114 1.00 72.62 84 PHE A C 1
ATOM 636 O O . PHE A 1 84 ? 8.459 1.309 -11.347 1.00 72.62 84 PHE A O 1
ATOM 643 N N . PRO A 1 85 ? 9.204 3.352 -11.726 1.00 78.06 85 PRO A N 1
ATOM 644 C CA . PRO A 1 85 ? 9.015 3.806 -10.342 1.00 78.06 85 PRO A CA 1
ATOM 645 C C . PRO A 1 85 ? 7.549 3.870 -9.868 1.00 78.06 85 PRO A C 1
ATOM 647 O O . PRO A 1 85 ? 7.292 4.271 -8.734 1.00 78.06 85 PRO A O 1
ATOM 650 N N . GLN A 1 86 ? 6.572 3.512 -10.701 1.00 78.75 86 GLN A N 1
ATOM 651 C CA . GLN A 1 86 ? 5.144 3.709 -10.445 1.00 78.75 86 GLN A CA 1
ATOM 652 C C . GLN A 1 86 ? 4.674 2.990 -9.175 1.00 78.75 86 GLN A C 1
ATOM 654 O O . GLN A 1 86 ? 4.049 3.615 -8.319 1.00 78.75 86 GLN A O 1
ATOM 659 N N . MET A 1 87 ? 5.014 1.707 -9.000 1.00 80.81 87 MET A N 1
ATOM 660 C CA . MET A 1 87 ? 4.611 0.964 -7.796 1.00 80.81 87 MET A CA 1
ATOM 661 C C . MET A 1 87 ? 5.230 1.578 -6.541 1.00 80.81 87 MET A C 1
ATOM 663 O O . MET A 1 87 ? 4.543 1.742 -5.538 1.00 80.81 87 MET A O 1
ATOM 667 N N . ARG A 1 88 ? 6.491 2.015 -6.627 1.00 83.56 88 ARG A N 1
ATOM 668 C CA . ARG A 1 88 ? 7.187 2.719 -5.541 1.00 83.56 88 ARG A CA 1
ATOM 669 C C . ARG A 1 88 ? 6.509 4.027 -5.165 1.00 83.56 88 ARG A C 1
ATOM 671 O O . ARG A 1 88 ? 6.322 4.295 -3.985 1.00 83.56 88 ARG A O 1
ATOM 678 N N . ASN A 1 89 ? 6.100 4.807 -6.156 1.00 82.88 89 ASN A N 1
ATOM 679 C CA . ASN A 1 89 ? 5.396 6.066 -5.929 1.00 82.88 89 ASN A CA 1
ATOM 680 C C . ASN A 1 89 ? 3.991 5.847 -5.337 1.00 82.88 89 ASN A C 1
ATOM 682 O O . ASN A 1 89 ? 3.470 6.722 -4.657 1.00 82.88 89 ASN A O 1
ATOM 686 N N . CYS A 1 90 ? 3.384 4.683 -5.584 1.00 84.81 90 CYS A N 1
ATOM 687 C CA . CYS A 1 90 ? 2.069 4.319 -5.064 1.00 84.81 90 CYS A CA 1
ATOM 688 C C . CYS A 1 90 ? 2.097 3.901 -3.586 1.00 84.81 90 CYS A C 1
ATOM 690 O O . CYS A 1 90 ? 1.252 4.360 -2.821 1.00 84.81 90 CYS A O 1
ATOM 692 N N . VAL A 1 91 ? 3.030 3.029 -3.187 1.00 87.12 91 VAL A N 1
ATOM 693 C CA . VAL A 1 91 ? 3.017 2.405 -1.846 1.00 87.12 91 VAL A CA 1
ATOM 694 C C . VAL 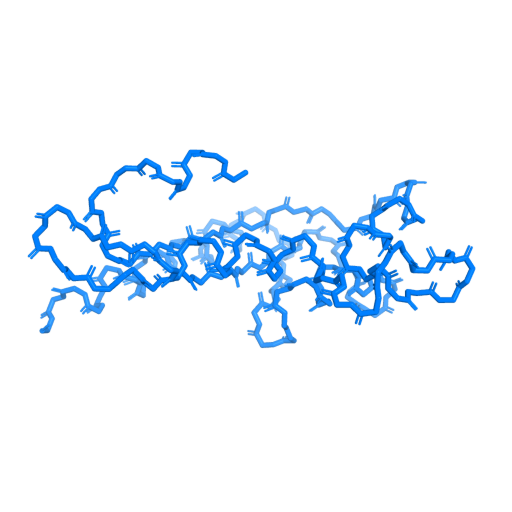A 1 91 ? 4.072 2.956 -0.880 1.00 87.12 91 VAL A C 1
ATOM 696 O O . VAL A 1 91 ? 4.032 2.638 0.305 1.00 87.12 91 VAL A O 1
ATOM 699 N N . GLY A 1 92 ? 5.005 3.780 -1.362 1.00 85.06 92 GLY A N 1
ATOM 700 C CA . GLY A 1 92 ? 6.172 4.228 -0.595 1.00 85.06 92 GLY A CA 1
ATOM 701 C C . GLY A 1 92 ? 7.387 3.327 -0.822 1.00 85.06 92 GLY A C 1
ATOM 702 O O . GLY A 1 92 ? 7.262 2.157 -1.183 1.00 85.06 92 GLY A O 1
ATOM 703 N N . GLN A 1 93 ? 8.591 3.873 -0.647 1.00 82.50 93 GLN A N 1
ATOM 704 C CA . GLN A 1 93 ? 9.841 3.186 -0.993 1.00 82.50 93 GLN A CA 1
ATOM 705 C C . GLN A 1 93 ? 10.112 1.958 -0.119 1.00 82.50 93 GLN A C 1
ATOM 707 O O . GLN A 1 93 ? 10.645 0.960 -0.596 1.00 82.50 93 GLN A O 1
ATOM 712 N N . GLU A 1 94 ? 9.715 2.029 1.141 1.00 85.25 94 GLU A N 1
ATOM 713 C CA . GLU A 1 94 ? 9.856 0.997 2.159 1.00 85.25 94 GLU A CA 1
ATOM 714 C C . GLU A 1 94 ? 8.833 -0.143 2.033 1.00 85.25 94 GLU A C 1
ATOM 716 O O . GLU A 1 94 ? 9.021 -1.199 2.632 1.00 85.25 94 GLU A O 1
ATOM 721 N N . ASN A 1 95 ? 7.774 0.041 1.236 1.00 86.69 95 ASN A N 1
ATOM 722 C CA . ASN A 1 95 ? 6.706 -0.945 1.050 1.00 86.69 95 ASN A CA 1
ATOM 723 C C . ASN A 1 95 ? 6.734 -1.600 -0.342 1.00 86.69 95 ASN A C 1
ATOM 725 O O . ASN A 1 95 ? 5.727 -2.167 -0.770 1.00 86.69 95 ASN A O 1
ATOM 729 N N . VAL A 1 96 ? 7.860 -1.530 -1.061 1.00 87.00 96 VAL A N 1
ATOM 730 C CA . VAL A 1 96 ? 8.058 -2.266 -2.318 1.00 87.00 96 VAL A CA 1
ATOM 731 C C . VAL A 1 96 ? 9.049 -3.399 -2.123 1.00 87.00 96 VAL A C 1
ATOM 733 O O . VAL A 1 96 ? 10.159 -3.198 -1.638 1.00 87.00 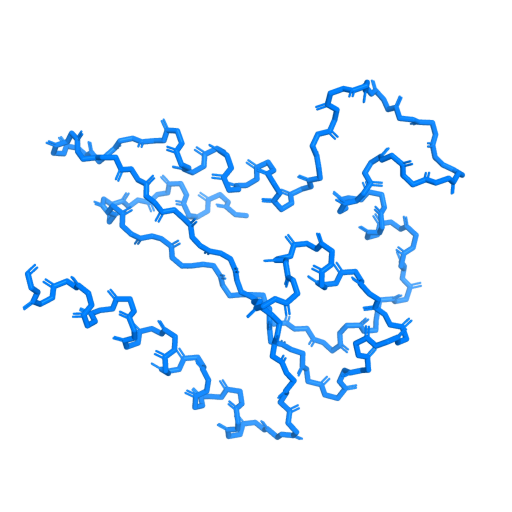96 VAL A O 1
ATOM 736 N N . PHE A 1 97 ? 8.664 -4.579 -2.590 1.00 86.31 97 PHE A N 1
ATOM 737 C CA . PHE A 1 97 ? 9.481 -5.780 -2.562 1.00 86.31 97 PHE A CA 1
ATOM 738 C C . PHE A 1 97 ? 9.644 -6.329 -3.974 1.00 86.31 97 PHE A C 1
ATOM 740 O O . PHE A 1 97 ? 8.686 -6.358 -4.744 1.00 86.31 97 PHE A O 1
ATOM 747 N N . SER A 1 98 ? 10.847 -6.787 -4.304 1.00 83.94 98 SER A N 1
ATOM 748 C CA . SER A 1 98 ? 11.106 -7.538 -5.531 1.00 83.94 98 SER A CA 1
ATOM 749 C C . SER A 1 98 ? 11.181 -9.023 -5.198 1.00 83.94 98 SER A C 1
ATOM 751 O O . SER A 1 98 ? 11.825 -9.409 -4.224 1.00 83.94 98 SER A O 1
ATOM 753 N N . ALA A 1 99 ? 10.513 -9.843 -5.998 1.00 82.62 99 ALA A N 1
ATOM 754 C CA . ALA A 1 99 ? 10.542 -11.293 -5.912 1.00 82.62 99 ALA A CA 1
ATOM 755 C C . ALA A 1 99 ? 11.193 -11.864 -7.177 1.00 82.62 99 ALA A C 1
ATOM 757 O O . ALA A 1 99 ? 10.820 -11.489 -8.292 1.00 82.62 99 ALA A O 1
ATOM 758 N N . GLU A 1 100 ? 12.148 -12.778 -7.008 1.00 78.62 100 GLU A N 1
ATOM 759 C CA . GLU A 1 100 ? 12.863 -13.404 -8.127 1.00 78.62 100 GLU A CA 1
ATOM 760 C C . GLU A 1 100 ? 12.110 -14.632 -8.649 1.00 78.62 100 GLU A C 1
ATOM 762 O O . GLU A 1 100 ? 12.192 -14.980 -9.826 1.00 78.62 100 GLU A O 1
ATOM 767 N N . ASN A 1 101 ? 11.341 -15.297 -7.782 1.00 80.94 101 ASN A N 1
ATOM 768 C CA . ASN A 1 101 ? 10.579 -16.486 -8.141 1.00 80.94 101 ASN A CA 1
ATOM 769 C C . ASN A 1 101 ? 9.222 -16.571 -7.409 1.00 80.94 101 ASN A C 1
ATOM 771 O O . ASN A 1 101 ? 8.917 -15.827 -6.477 1.00 80.94 101 ASN A O 1
ATOM 775 N N . ARG A 1 102 ? 8.378 -17.527 -7.825 1.00 80.56 102 ARG A N 1
ATOM 776 C CA . ARG A 1 102 ? 7.035 -17.736 -7.244 1.00 80.56 102 ARG A CA 1
ATOM 777 C C . ARG A 1 102 ? 7.058 -18.070 -5.749 1.00 80.56 102 ARG A C 1
ATOM 779 O O . ARG A 1 102 ? 6.105 -17.730 -5.047 1.00 80.56 102 ARG A O 1
ATOM 786 N N . ASN A 1 103 ? 8.102 -18.745 -5.266 1.00 85.56 103 ASN A N 1
ATOM 787 C CA . ASN A 1 103 ? 8.223 -19.064 -3.846 1.00 85.56 103 ASN A CA 1
ATOM 788 C C . ASN A 1 103 ? 8.503 -17.801 -3.034 1.00 85.56 103 ASN A C 1
ATOM 790 O O . ASN A 1 103 ? 7.917 -17.649 -1.967 1.00 85.56 103 ASN A O 1
ATOM 794 N N . ASP A 1 104 ? 9.296 -16.867 -3.557 1.00 84.62 104 ASP A N 1
ATOM 795 C CA . ASP A 1 104 ? 9.559 -15.586 -2.894 1.00 84.62 104 ASP A CA 1
ATOM 796 C C . ASP A 1 104 ? 8.279 -14.758 -2.763 1.00 84.62 104 ASP A C 1
ATOM 798 O O . ASP A 1 104 ? 7.994 -14.237 -1.687 1.00 84.62 104 ASP A O 1
ATOM 802 N N . ILE A 1 105 ? 7.449 -14.714 -3.817 1.00 84.31 105 ILE A N 1
ATOM 803 C CA . ILE A 1 105 ? 6.133 -14.051 -3.775 1.00 84.31 105 ILE A CA 1
ATOM 804 C C . ILE A 1 105 ? 5.277 -14.661 -2.663 1.00 84.31 105 ILE A C 1
ATOM 806 O O . ILE A 1 105 ? 4.731 -13.944 -1.824 1.00 84.31 105 ILE A O 1
ATOM 810 N N . LYS A 1 106 ? 5.171 -15.996 -2.637 1.00 86.44 106 LYS A N 1
ATOM 811 C CA . LYS A 1 106 ? 4.389 -16.715 -1.625 1.00 86.44 106 LYS A CA 1
ATOM 812 C C . LYS A 1 106 ? 4.907 -16.423 -0.218 1.00 86.44 106 LYS A C 1
ATOM 814 O O . LYS A 1 106 ? 4.113 -16.088 0.657 1.00 86.44 106 LYS A O 1
ATOM 819 N N . ASN A 1 107 ? 6.213 -16.551 -0.004 1.00 88.75 107 ASN A N 1
ATOM 820 C CA . ASN A 1 107 ? 6.838 -16.330 1.294 1.00 88.75 107 ASN A CA 1
ATOM 821 C C . ASN A 1 107 ? 6.612 -14.894 1.761 1.00 88.75 107 ASN A C 1
ATOM 823 O O . ASN A 1 107 ? 6.238 -14.694 2.913 1.00 88.75 107 ASN A O 1
ATOM 827 N N . LYS A 1 108 ? 6.730 -13.912 0.860 1.00 88.00 108 LYS A N 1
ATOM 828 C CA . LYS A 1 108 ? 6.505 -12.511 1.205 1.00 88.00 108 LYS A CA 1
ATOM 829 C C . LYS A 1 108 ? 5.048 -12.213 1.542 1.00 88.00 108 LYS A C 1
ATOM 831 O O . LYS A 1 108 ? 4.781 -11.528 2.521 1.00 88.00 108 LYS A O 1
ATOM 836 N N . ILE A 1 109 ? 4.093 -12.754 0.787 1.00 87.00 109 ILE A N 1
ATOM 837 C CA . ILE A 1 109 ? 2.664 -12.614 1.110 1.00 87.00 109 ILE A CA 1
ATOM 838 C C . ILE A 1 109 ? 2.364 -13.222 2.486 1.00 87.00 109 ILE A C 1
ATOM 840 O O . ILE A 1 109 ? 1.674 -12.600 3.289 1.00 87.00 109 ILE A O 1
ATOM 844 N N . LEU A 1 110 ? 2.895 -14.414 2.775 1.00 88.12 110 LEU A N 1
ATOM 845 C CA . LEU A 1 110 ? 2.704 -15.068 4.071 1.00 88.12 110 LEU A CA 1
ATOM 846 C C . LEU A 1 110 ? 3.336 -14.275 5.214 1.00 88.12 110 LEU A C 1
ATOM 848 O O . LEU A 1 110 ? 2.707 -14.137 6.259 1.00 88.12 110 LEU A O 1
ATOM 852 N N . GLU A 1 111 ? 4.538 -13.737 5.017 1.00 88.19 111 GLU A N 1
ATOM 853 C CA . GLU A 1 111 ? 5.213 -12.857 5.975 1.00 88.19 111 GLU A CA 1
ATOM 854 C C . GLU A 1 111 ? 4.348 -11.630 6.288 1.00 88.19 111 GLU A C 1
ATOM 856 O O . GLU A 1 111 ? 4.047 -11.390 7.451 1.00 88.19 111 GLU A O 1
ATOM 861 N N . LEU A 1 112 ? 3.864 -10.921 5.261 1.00 87.62 112 LEU A N 1
ATOM 862 C CA . LEU A 1 112 ? 3.041 -9.717 5.422 1.00 87.62 112 LEU A CA 1
ATOM 863 C C . LEU A 1 112 ? 1.703 -10.006 6.119 1.00 87.62 112 LEU A C 1
ATOM 865 O O . LEU A 1 112 ? 1.267 -9.242 6.976 1.00 87.62 112 LEU A O 1
ATOM 869 N N . ILE A 1 113 ? 1.049 -11.119 5.776 1.00 85.50 113 ILE A N 1
ATOM 870 C CA . ILE A 1 113 ? -0.187 -11.543 6.448 1.00 85.50 113 ILE A CA 1
ATOM 871 C C . ILE A 1 113 ? 0.103 -11.916 7.907 1.00 85.50 113 ILE A C 1
ATOM 873 O O . ILE A 1 113 ? -0.660 -11.553 8.799 1.00 85.50 113 ILE A O 1
ATOM 877 N N . THR A 1 114 ? 1.203 -12.627 8.162 1.00 85.50 114 THR A N 1
ATOM 878 C CA . THR A 1 114 ? 1.594 -13.041 9.516 1.00 85.50 114 THR A CA 1
ATOM 879 C C . THR A 1 114 ? 1.990 -11.846 10.372 1.00 85.50 114 THR A C 1
ATOM 881 O O . THR A 1 114 ? 1.681 -11.846 11.555 1.00 85.50 114 THR A O 1
ATOM 884 N N . GLU A 1 115 ? 2.621 -10.819 9.802 1.00 82.38 115 GLU A N 1
ATOM 885 C CA . GLU A 1 115 ? 2.905 -9.552 10.482 1.00 82.38 115 GLU A CA 1
ATOM 886 C C . GLU A 1 115 ? 1.598 -8.900 10.951 1.00 82.38 115 GLU A C 1
ATOM 888 O O . GLU A 1 115 ? 1.451 -8.591 12.134 1.00 82.38 115 GLU A O 1
ATOM 893 N N . GLU A 1 116 ? 0.598 -8.800 10.070 1.00 75.94 116 GLU A N 1
ATOM 894 C CA . GLU A 1 116 ? -0.689 -8.192 10.419 1.00 75.94 116 GLU A CA 1
ATOM 895 C C . GLU A 1 116 ? -1.464 -9.006 11.468 1.00 75.94 116 GLU A C 1
ATOM 897 O O . GLU A 1 116 ? -2.076 -8.434 12.369 1.00 75.94 116 GLU A O 1
ATOM 902 N N . ILE A 1 117 ? -1.395 -10.342 11.406 1.00 73.19 117 ILE A N 1
ATOM 903 C CA . ILE A 1 117 ? -1.997 -11.228 12.416 1.00 73.19 117 ILE A CA 1
ATOM 904 C C . ILE A 1 117 ? -1.201 -11.206 13.729 1.00 73.19 117 ILE A C 1
ATOM 906 O O . ILE A 1 117 ? -1.785 -11.235 14.807 1.00 73.19 117 ILE A O 1
ATOM 910 N N . GLY A 1 118 ? 0.127 -11.142 13.672 1.00 62.81 118 GLY A N 1
ATOM 911 C CA . GLY A 1 118 ? 1.008 -11.135 14.841 1.00 62.81 118 GLY A CA 1
ATOM 912 C C . GLY A 1 118 ? 0.818 -9.894 15.710 1.00 62.81 118 GLY A C 1
ATOM 913 O O . GLY A 1 118 ? 0.976 -9.963 16.929 1.00 62.81 118 GLY A O 1
ATOM 914 N N . HIS A 1 119 ? 0.393 -8.784 15.106 1.00 58.06 119 HIS A N 1
ATOM 915 C CA . HIS A 1 119 ? -0.047 -7.596 15.830 1.00 58.06 119 HIS A CA 1
ATOM 916 C C . HIS A 1 119 ? -1.406 -7.754 16.536 1.00 58.06 119 HIS A C 1
ATOM 918 O O . HIS A 1 119 ? -1.659 -6.999 17.467 1.00 58.06 119 HIS A O 1
ATOM 924 N N . LEU A 1 120 ? -2.255 -8.717 16.145 1.00 53.22 120 LEU A N 1
ATOM 925 C CA . LEU A 1 120 ? -3.548 -8.998 16.798 1.00 53.22 120 LEU A CA 1
ATOM 926 C C . LEU A 1 120 ? -3.414 -9.830 18.084 1.00 53.22 120 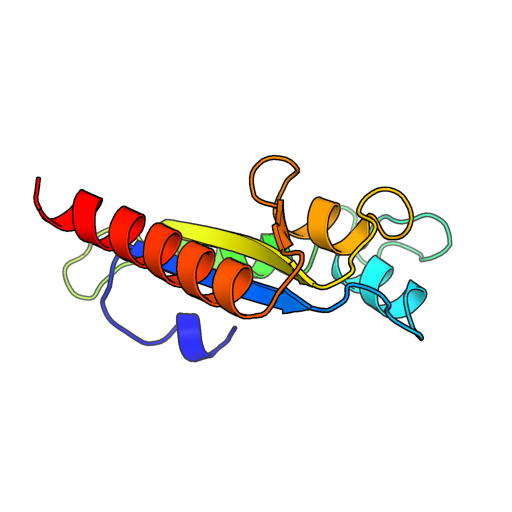LEU A C 1
ATOM 928 O O . LEU A 1 120 ? -4.359 -9.909 18.860 1.00 53.22 120 LEU A O 1
ATOM 932 N N . ALA A 1 121 ? -2.267 -10.478 18.307 1.00 50.56 121 ALA A N 1
ATOM 933 C CA . ALA A 1 121 ? -2.038 -11.347 19.464 1.00 50.56 121 ALA A CA 1
ATOM 934 C C . ALA A 1 121 ? -1.425 -10.623 20.683 1.00 50.56 121 ALA A C 1
ATOM 936 O O . ALA A 1 121 ? -0.952 -11.289 21.607 1.00 50.56 121 ALA A O 1
ATOM 937 N N . ARG A 1 122 ? -1.393 -9.283 20.688 1.00 44.88 122 ARG A N 1
ATOM 938 C CA . ARG A 1 122 ? -0.931 -8.464 21.819 1.00 44.88 122 ARG A CA 1
ATOM 939 C C . ARG A 1 122 ? -1.998 -7.502 22.299 1.00 44.88 122 ARG A C 1
ATOM 941 O O . ARG A 1 122 ? -2.656 -6.893 21.432 1.00 44.88 122 ARG A O 1
#

Foldseek 3Di:
DVVQVDDQDLEAEAEAEELLDDPPLVVLCCQLPVPDPPHDNPDPPDHHNLVVVQVVQQPDAGPVGHGRHYAYAYEHEPHDCVVRVSRCSRRPVVRYHYDDDPVSVVVVVVVVVVVSVVVVVD

Secondary structure (DSSP, 8-state):
-GGGGSSS-SEEEEEEEE----TTHHHHHHHH-TT-TTS--S-TT---HHHHHHHHHHT-B-TT-PBPEEEEEEEEES--TTT-THHHHHH-GGGEEEESSHHHHHHHHHHHHHHHHHGGG-